Protein AF-A0A1S1SZE1-F1 (afdb_monomer_lite)

Sequence (151 aa):
MIDKSQVLEELLEAMIAEDEDVTVRAVCRRSDGIFKHATDITRNEARRRTVEGAIKKQETIRTAVNRSTKKSRAELEKLAAAKYAEIEQLQADKELLIASHRAMILSIAEMGGFATWKRFFERYQPAIDRLEQMGSLPAASVISLSSRRDP

Secondary structure (DSSP, 8-state):
---HHHHHHHHHHHHHHTT----HHHHHHHTTTSS-STHHHHTSHHHHHHHHHHHHHHHHHHHHHHHHHHS-HHHHHHHHHHHHHHHHHHHHHHHHHHHHHHHHHHHHHHHHHHHHHHHHHGGGHHHHHHHHHTT-S--------------

pLDDT: mean 84.43, std 11.76, range [46.25, 96.62]

Structure (mmCIF, N/CA/C/O backbone):
data_AF-A0A1S1SZE1-F1
#
_entry.id   AF-A0A1S1SZE1-F1
#
loop_
_atom_site.group_PDB
_atom_site.id
_atom_site.type_symbol
_atom_site.label_atom_id
_atom_site.label_alt_id
_atom_site.label_comp_id
_atom_site.label_asym_id
_atom_site.label_entity_id
_atom_site.label_seq_id
_atom_site.pdbx_PDB_ins_code
_atom_site.Cartn_x
_atom_site.Cartn_y
_atom_site.Cartn_z
_atom_site.occupancy
_atom_site.B_iso_or_equiv
_atom_site.auth_seq_id
_atom_site.auth_comp_id
_atom_site.auth_asym_id
_atom_site.auth_atom_id
_atom_site.pdbx_PDB_model_num
ATOM 1 N N . MET A 1 1 ? 4.474 -19.822 36.916 1.00 57.88 1 MET A N 1
ATOM 2 C CA . MET A 1 1 ? 3.756 -18.601 37.339 1.00 57.88 1 MET A CA 1
ATOM 3 C C . MET A 1 1 ? 3.242 -17.955 36.065 1.00 57.88 1 MET A C 1
ATOM 5 O O . MET A 1 1 ? 4.064 -17.706 35.200 1.00 57.88 1 MET A O 1
ATOM 9 N N . ILE A 1 2 ? 1.927 -17.818 35.877 1.00 74.75 2 ILE A N 1
ATOM 10 C CA . ILE A 1 2 ? 1.383 -17.221 34.644 1.00 74.75 2 ILE A CA 1
ATOM 11 C C . ILE A 1 2 ? 1.740 -15.734 34.649 1.00 74.75 2 ILE A C 1
ATOM 13 O O . ILE A 1 2 ? 1.362 -15.028 35.590 1.00 74.75 2 ILE A O 1
ATOM 17 N N . ASP A 1 3 ? 2.460 -15.270 33.628 1.00 86.94 3 ASP A N 1
ATOM 18 C CA . ASP A 1 3 ? 2.698 -13.842 33.452 1.00 86.94 3 ASP A CA 1
ATOM 19 C C . ASP A 1 3 ? 1.413 -13.177 32.955 1.00 86.94 3 ASP A C 1
ATOM 21 O O . ASP A 1 3 ? 1.061 -13.199 31.777 1.00 86.94 3 ASP A O 1
ATOM 25 N N . LYS A 1 4 ? 0.676 -12.590 33.899 1.00 86.25 4 LYS A N 1
ATOM 26 C CA . LYS A 1 4 ? -0.582 -11.903 33.608 1.00 86.25 4 LYS A CA 1
ATOM 27 C C . LYS A 1 4 ? -0.399 -10.709 32.668 1.00 86.25 4 LYS A C 1
ATOM 29 O O . LYS A 1 4 ? -1.383 -10.299 32.067 1.00 86.25 4 LYS A O 1
ATOM 34 N N . SER A 1 5 ? 0.789 -10.115 32.580 1.00 88.81 5 SER A N 1
ATOM 35 C CA . SER A 1 5 ? 1.026 -8.981 31.682 1.00 88.81 5 SER A CA 1
ATOM 36 C C . SER A 1 5 ? 1.090 -9.453 30.234 1.00 88.81 5 SER A C 1
ATOM 38 O O . SER A 1 5 ? 0.350 -8.932 29.407 1.00 88.81 5 SER A O 1
ATOM 40 N N . GLN A 1 6 ? 1.865 -10.507 29.966 1.00 91.25 6 GLN A N 1
ATOM 41 C CA . GLN A 1 6 ? 1.941 -11.123 28.641 1.00 91.25 6 GLN A CA 1
ATOM 42 C C . GLN A 1 6 ? 0.572 -11.646 28.181 1.00 91.25 6 GLN A C 1
ATOM 44 O O . GLN A 1 6 ? 0.123 -11.336 27.083 1.00 91.25 6 GLN A O 1
ATOM 49 N N . VAL A 1 7 ? -0.147 -12.357 29.057 1.00 92.56 7 VAL A N 1
ATOM 50 C CA . VAL A 1 7 ? -1.496 -12.859 28.740 1.00 92.56 7 VAL A CA 1
ATOM 51 C C . VAL A 1 7 ? -2.463 -11.721 28.406 1.00 92.56 7 VAL A C 1
ATOM 53 O O . VAL A 1 7 ? -3.321 -11.872 27.541 1.00 92.56 7 VAL A O 1
ATOM 56 N N . LEU A 1 8 ? -2.358 -10.580 29.094 1.00 94.38 8 LEU A N 1
ATOM 57 C CA . LEU A 1 8 ? -3.203 -9.424 28.805 1.00 94.38 8 LEU A CA 1
ATOM 58 C C . LEU A 1 8 ? -2.903 -8.846 27.419 1.00 94.38 8 LEU A C 1
ATOM 60 O O . LEU A 1 8 ? -3.839 -8.481 26.716 1.00 94.38 8 LEU A O 1
ATOM 64 N N . GLU A 1 9 ? -1.633 -8.761 27.029 1.00 94.50 9 GLU A N 1
ATOM 65 C CA . GLU A 1 9 ? -1.234 -8.278 25.704 1.00 94.50 9 GLU A CA 1
ATOM 66 C C . GLU A 1 9 ? -1.751 -9.197 24.596 1.00 94.50 9 GLU A C 1
ATOM 68 O O . GLU A 1 9 ? -2.470 -8.726 23.715 1.00 94.50 9 GLU A O 1
ATOM 73 N N . GLU A 1 10 ? -1.499 -10.504 24.696 1.00 94.44 10 GLU A N 1
ATOM 74 C CA . GLU A 1 10 ? -1.972 -11.503 23.726 1.00 94.44 10 GLU A CA 1
ATOM 75 C C . GLU A 1 10 ? -3.505 -11.483 23.591 1.00 94.44 10 GLU A C 1
ATOM 77 O O . GLU A 1 10 ? -4.052 -11.494 22.485 1.00 94.44 10 GLU A O 1
ATOM 82 N N . LEU A 1 11 ? -4.217 -11.379 24.718 1.00 95.50 11 LEU A N 1
ATOM 83 C CA . LEU A 1 11 ? -5.675 -11.303 24.739 1.00 95.50 11 LEU A CA 1
ATOM 84 C C . LEU A 1 11 ? -6.199 -10.040 24.043 1.00 95.50 11 LEU A C 1
ATOM 86 O O . LEU A 1 11 ? -7.173 -10.105 23.294 1.00 95.50 11 LEU A O 1
ATOM 90 N N . LEU A 1 12 ? -5.570 -8.888 24.288 1.00 96.38 12 LEU A N 1
ATOM 91 C CA . LEU A 1 12 ? -5.955 -7.620 23.666 1.00 96.38 12 LEU A CA 1
ATOM 92 C C . LEU A 1 12 ? -5.666 -7.616 22.165 1.00 96.38 12 LEU A C 1
ATOM 94 O O . LEU A 1 12 ? -6.466 -7.085 21.396 1.00 96.38 12 LEU A O 1
ATOM 98 N N . GLU A 1 13 ? -4.554 -8.211 21.735 1.00 95.06 13 GLU A N 1
ATOM 99 C CA . GLU A 1 13 ? -4.248 -8.361 20.314 1.00 95.06 13 GLU A CA 1
ATOM 100 C C . GLU A 1 13 ? -5.272 -9.242 19.602 1.00 95.06 13 GLU A C 1
ATOM 102 O O . GLU A 1 13 ? -5.758 -8.849 18.541 1.00 95.06 13 GLU A O 1
ATOM 107 N N . ALA A 1 14 ? -5.675 -10.361 20.213 1.00 95.19 14 ALA A N 1
ATOM 108 C CA . ALA A 1 14 ? -6.732 -11.216 19.680 1.00 95.19 14 ALA A CA 1
ATOM 109 C C . ALA A 1 14 ? -8.073 -10.469 19.561 1.00 95.19 14 ALA A C 1
ATOM 111 O O . ALA A 1 14 ? -8.711 -10.515 18.512 1.00 95.19 14 ALA A O 1
ATOM 112 N N . MET A 1 15 ? -8.470 -9.710 20.591 1.00 96.31 15 MET A N 1
ATOM 113 C CA . MET A 1 15 ? -9.698 -8.902 20.548 1.00 96.31 15 MET A CA 1
ATOM 114 C C . MET A 1 15 ? -9.673 -7.855 19.428 1.00 96.31 15 MET A C 1
ATOM 116 O O . MET A 1 15 ? -10.674 -7.663 18.744 1.00 96.31 15 MET A O 1
ATOM 120 N N . ILE A 1 16 ? -8.535 -7.185 19.216 1.00 95.12 16 ILE A N 1
ATOM 121 C CA . ILE A 1 16 ? -8.386 -6.217 18.119 1.00 95.12 16 ILE A CA 1
ATOM 122 C C . ILE A 1 16 ? -8.455 -6.920 16.759 1.00 95.12 16 ILE A C 1
ATOM 124 O O . ILE A 1 16 ? -9.074 -6.387 15.841 1.00 95.12 16 ILE A O 1
ATOM 128 N N . ALA A 1 17 ? -7.823 -8.087 16.620 1.00 91.88 17 ALA A N 1
ATOM 129 C CA . ALA A 1 17 ? -7.810 -8.850 15.374 1.00 91.88 17 ALA A CA 1
ATOM 130 C C . ALA A 1 17 ? -9.207 -9.358 14.979 1.00 91.88 17 ALA A C 1
ATOM 132 O O . ALA A 1 17 ? -9.540 -9.369 13.796 1.00 91.88 17 ALA A O 1
ATOM 133 N N . GLU A 1 18 ? -10.027 -9.730 15.961 1.00 93.94 18 GLU A N 1
ATOM 134 C CA . GLU A 1 18 ? -11.405 -10.203 15.772 1.00 93.94 18 GLU A CA 1
ATOM 135 C C . GLU A 1 18 ? -12.449 -9.066 15.743 1.00 93.94 18 GLU A C 1
ATOM 137 O O . GLU A 1 18 ? -13.644 -9.328 15.643 1.00 93.94 18 GLU A O 1
ATOM 142 N N . ASP A 1 19 ? -12.006 -7.804 15.813 1.00 91.25 19 ASP A N 1
ATOM 143 C CA . ASP A 1 19 ? -12.849 -6.600 15.915 1.00 91.25 19 ASP A CA 1
ATOM 144 C C . ASP A 1 19 ? -13.856 -6.624 17.087 1.00 91.25 19 ASP A C 1
ATOM 146 O O . ASP A 1 19 ? -14.924 -6.011 17.044 1.00 91.25 19 ASP A O 1
ATOM 150 N N . GLU A 1 20 ? -13.501 -7.284 18.188 1.00 93.50 20 GLU A N 1
ATOM 151 C CA . GLU A 1 20 ? -14.298 -7.275 19.413 1.00 93.50 20 GLU A CA 1
ATOM 152 C C . GLU A 1 20 ? -14.047 -6.020 20.245 1.00 93.50 20 GLU A C 1
ATOM 154 O O . GLU A 1 20 ? -12.905 -5.606 20.441 1.00 93.50 20 GLU A O 1
ATOM 159 N N . ASP A 1 21 ? -15.102 -5.428 20.811 1.00 93.56 21 ASP A N 1
ATOM 160 C CA . ASP A 1 21 ? -14.988 -4.215 21.626 1.00 93.56 21 ASP A CA 1
ATOM 161 C C . ASP A 1 21 ? -14.045 -4.396 22.823 1.00 93.56 21 ASP A C 1
ATOM 163 O O . ASP A 1 21 ? -14.353 -5.076 23.814 1.00 93.56 21 ASP A O 1
ATOM 167 N N . VAL A 1 22 ? -12.909 -3.700 22.770 1.00 94.81 22 VAL A N 1
ATOM 168 C CA . VAL A 1 22 ? -11.932 -3.704 23.850 1.00 94.81 22 VAL A CA 1
ATOM 169 C C . VAL A 1 22 ? -12.469 -2.848 24.992 1.00 94.81 22 VAL A C 1
ATOM 171 O O . VAL A 1 22 ? -12.453 -1.622 24.969 1.00 94.81 22 VAL A O 1
ATOM 174 N N . THR A 1 23 ? -12.950 -3.504 26.044 1.00 94.69 23 THR A N 1
ATOM 175 C CA . THR A 1 23 ? -13.318 -2.862 27.312 1.00 94.69 23 THR A CA 1
ATOM 176 C C . THR A 1 23 ? -12.808 -3.707 28.467 1.00 94.69 23 THR A C 1
ATOM 178 O O . THR A 1 23 ? -12.727 -4.926 28.352 1.00 94.69 23 THR A O 1
ATOM 181 N N . VAL A 1 24 ? -12.538 -3.101 29.628 1.00 93.75 24 VAL A N 1
ATOM 182 C CA . VAL A 1 24 ? -12.071 -3.846 30.817 1.00 93.75 24 VAL A CA 1
ATOM 183 C C . VAL A 1 24 ? -12.995 -5.026 31.152 1.00 93.75 24 VAL A C 1
ATOM 185 O O . VAL A 1 24 ? -12.533 -6.107 31.502 1.00 93.75 24 VAL A O 1
ATOM 188 N N . ARG A 1 25 ? -14.314 -4.845 31.013 1.00 92.81 25 ARG A N 1
ATOM 189 C CA . ARG A 1 25 ? -15.291 -5.913 31.265 1.00 92.81 25 ARG A CA 1
ATOM 190 C C . ARG A 1 25 ? -15.239 -7.013 30.204 1.00 92.81 25 ARG A C 1
ATOM 192 O O . ARG A 1 25 ? -15.397 -8.176 30.560 1.00 92.81 25 ARG A O 1
ATOM 199 N N . ALA A 1 26 ? -15.041 -6.660 28.934 1.00 93.38 26 ALA A N 1
ATOM 200 C CA . ALA A 1 26 ? -14.888 -7.635 27.857 1.00 93.38 26 ALA A CA 1
ATOM 201 C C . ALA A 1 26 ? -13.605 -8.458 28.031 1.00 93.38 26 ALA A C 1
ATOM 203 O O . ALA A 1 26 ? -13.669 -9.681 27.972 1.00 93.38 26 ALA A O 1
ATOM 204 N N . VAL A 1 27 ? -12.496 -7.808 28.397 1.00 93.94 27 VAL A N 1
ATOM 205 C CA . VAL A 1 27 ? -11.235 -8.476 28.752 1.00 93.94 27 VAL A CA 1
ATOM 206 C C . VAL A 1 27 ? -11.451 -9.475 29.893 1.00 93.94 27 VAL A C 1
ATOM 208 O O . VAL A 1 27 ? -11.060 -10.629 29.769 1.00 93.94 27 VAL A O 1
ATOM 211 N N . CYS A 1 28 ? -12.137 -9.090 30.978 1.00 93.81 28 CYS A N 1
ATOM 212 C CA . CYS A 1 28 ? -12.449 -10.022 32.069 1.00 93.81 28 CYS A CA 1
ATOM 213 C C . CYS A 1 28 ? -13.243 -11.246 31.591 1.00 93.81 28 CYS A C 1
ATOM 215 O O . CYS A 1 28 ? -12.890 -12.369 31.946 1.00 93.81 28 CYS A O 1
ATOM 217 N N . ARG A 1 29 ? -14.278 -11.040 30.763 1.00 91.75 29 ARG A N 1
ATOM 218 C CA . ARG A 1 29 ? -15.091 -12.138 30.214 1.00 91.75 29 ARG A CA 1
ATOM 219 C C . ARG A 1 29 ? -14.284 -13.078 29.321 1.00 91.75 29 ARG A C 1
ATOM 221 O O . ARG A 1 29 ? -14.486 -14.278 29.410 1.00 91.75 29 ARG A O 1
ATOM 228 N N . ARG A 1 30 ? -13.390 -12.533 28.493 1.00 91.88 30 ARG A N 1
ATOM 229 C CA . ARG A 1 30 ? -12.588 -13.298 27.527 1.00 91.88 30 ARG A CA 1
ATOM 230 C C . ARG A 1 30 ? -11.351 -13.956 28.149 1.00 91.88 30 ARG A C 1
ATOM 232 O O . ARG A 1 30 ? -10.765 -14.849 27.562 1.00 91.88 30 ARG A O 1
ATOM 239 N N . SER A 1 31 ? -10.945 -13.527 29.343 1.00 89.62 31 SER A N 1
ATOM 240 C CA . SER A 1 31 ? -9.734 -14.020 30.015 1.00 89.62 31 SER A CA 1
ATOM 241 C C . SER A 1 31 ? -9.867 -15.381 30.713 1.00 89.62 31 SER A C 1
ATOM 243 O O . SER A 1 31 ? -8.987 -15.723 31.503 1.00 89.62 31 SER A O 1
ATOM 245 N N . ASP A 1 32 ? -10.975 -16.108 30.522 1.00 86.56 32 ASP A N 1
ATOM 246 C CA . ASP A 1 32 ? -11.252 -17.425 31.124 1.00 86.56 32 ASP A CA 1
ATOM 247 C C . ASP A 1 32 ? -10.924 -17.521 32.629 1.00 86.56 32 ASP A C 1
ATOM 249 O O . ASP A 1 32 ? -10.396 -18.506 33.145 1.00 86.56 32 ASP A O 1
ATOM 253 N N . GLY A 1 33 ? -11.236 -16.454 33.373 1.00 85.56 33 GLY A N 1
ATOM 254 C CA . GLY A 1 33 ? -11.057 -16.393 34.826 1.00 85.56 33 GLY A CA 1
ATOM 255 C C . GLY A 1 33 ? -9.663 -15.972 35.311 1.00 85.56 33 GLY A C 1
ATOM 256 O O . GLY A 1 33 ? -9.441 -15.940 36.527 1.00 85.56 33 GLY A O 1
ATOM 257 N N . ILE A 1 34 ? -8.741 -15.592 34.417 1.00 89.12 34 ILE A N 1
ATOM 258 C CA . ILE A 1 34 ? -7.425 -15.024 34.774 1.00 89.12 34 ILE A CA 1
ATOM 259 C C . ILE A 1 34 ? -7.575 -13.621 35.392 1.00 89.12 34 ILE A C 1
ATOM 261 O O . ILE A 1 34 ? -6.887 -13.295 36.378 1.00 89.12 34 ILE A O 1
ATOM 265 N N . PHE A 1 35 ? -8.502 -12.820 34.851 1.00 92.06 35 PHE A N 1
ATOM 266 C CA . PHE A 1 35 ? -8.959 -11.537 35.393 1.00 92.06 35 PHE A CA 1
ATOM 267 C C . PHE A 1 35 ? -10.437 -11.647 35.782 1.00 92.06 35 PHE A C 1
ATOM 269 O O . PHE A 1 35 ? -11.331 -11.391 34.977 1.00 92.06 35 PHE A O 1
ATOM 276 N N . LYS A 1 36 ? -10.706 -12.037 37.031 1.00 89.56 36 LYS A N 1
ATOM 277 C CA . LYS A 1 36 ? -12.069 -12.316 37.515 1.00 89.56 36 LYS A CA 1
ATOM 278 C C . LYS A 1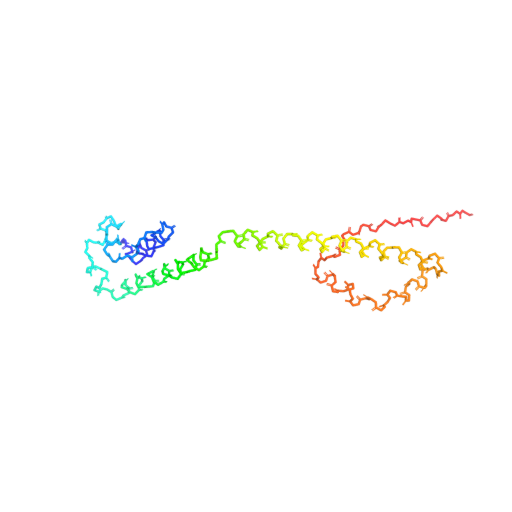 36 ? -12.900 -11.049 37.659 1.00 89.56 36 LYS A C 1
ATOM 280 O O . LYS A 1 36 ? -14.113 -11.069 37.456 1.00 89.56 36 LYS A O 1
ATOM 285 N N . HIS A 1 37 ? -12.253 -9.945 38.022 1.00 92.62 37 HIS A N 1
ATOM 286 C CA . HIS A 1 37 ? -12.926 -8.679 38.271 1.00 92.62 37 HIS A CA 1
ATOM 287 C C . HIS A 1 37 ? -12.230 -7.538 37.539 1.00 92.62 37 HIS A C 1
ATOM 289 O O . HIS A 1 37 ? -11.009 -7.514 37.414 1.00 92.62 37 HIS A O 1
ATOM 295 N N . ALA A 1 38 ? -13.001 -6.526 37.132 1.00 90.25 38 ALA A N 1
ATOM 296 C CA . ALA A 1 38 ? -12.459 -5.327 36.489 1.00 90.25 38 ALA A CA 1
ATOM 297 C C . ALA A 1 38 ? -11.365 -4.649 37.336 1.00 90.25 38 ALA A C 1
ATOM 299 O O . ALA A 1 38 ? -10.422 -4.072 36.800 1.00 90.25 38 ALA A O 1
ATOM 300 N N . THR A 1 39 ? -11.456 -4.770 38.662 1.00 91.94 39 THR A N 1
ATOM 301 C CA . THR A 1 39 ? -10.450 -4.293 39.617 1.00 91.94 39 THR A CA 1
ATOM 302 C C . THR A 1 39 ? -9.076 -4.939 39.458 1.00 91.94 39 THR A C 1
ATOM 304 O O . THR A 1 39 ? -8.090 -4.287 39.789 1.00 91.94 39 THR A O 1
ATOM 307 N N . ASP A 1 40 ? -8.980 -6.157 38.913 1.00 89.44 40 ASP A N 1
ATOM 308 C CA . ASP A 1 40 ? -7.701 -6.844 38.658 1.00 89.44 40 ASP A CA 1
ATOM 309 C C . ASP A 1 40 ? -6.863 -6.131 37.585 1.00 89.44 40 ASP A C 1
ATOM 311 O O . ASP A 1 40 ? -5.637 -6.291 37.523 1.00 89.44 40 ASP A O 1
ATOM 315 N N . ILE A 1 41 ? -7.542 -5.342 36.750 1.00 90.94 41 ILE A N 1
ATOM 316 C CA . ILE A 1 41 ? -6.979 -4.528 35.677 1.00 90.94 41 ILE A CA 1
ATOM 317 C C . ILE A 1 41 ? -6.909 -3.065 36.127 1.00 90.94 41 ILE A C 1
ATOM 319 O O . ILE A 1 41 ? -5.852 -2.456 36.032 1.00 90.94 41 ILE A O 1
ATOM 323 N N . THR A 1 42 ? -7.992 -2.493 36.668 1.00 92.06 42 THR A N 1
ATOM 324 C CA . THR A 1 42 ? -8.061 -1.045 36.948 1.00 92.06 42 THR A CA 1
ATOM 325 C C . THR A 1 42 ? -7.233 -0.591 38.147 1.00 92.06 42 THR A C 1
ATOM 327 O O . THR A 1 42 ? -6.814 0.567 38.170 1.00 92.06 42 THR A O 1
ATOM 330 N N . ARG A 1 43 ? -6.977 -1.465 39.134 1.00 90.56 43 ARG A N 1
ATOM 331 C CA . ARG A 1 43 ? -6.117 -1.137 40.289 1.00 90.56 43 ARG A CA 1
ATOM 332 C C . ARG A 1 43 ? -4.626 -1.236 39.975 1.00 90.56 43 ARG A C 1
ATOM 334 O O . ARG A 1 43 ? -3.826 -0.637 40.684 1.00 90.56 43 ARG A O 1
ATOM 341 N N . ASN A 1 44 ? -4.248 -1.996 38.948 1.00 93.06 44 ASN A N 1
ATOM 342 C CA . ASN A 1 44 ? -2.861 -2.112 38.516 1.00 93.06 44 ASN A CA 1
ATOM 343 C C . ASN A 1 44 ? -2.600 -1.112 37.386 1.00 93.06 44 ASN A C 1
ATOM 345 O O . ASN A 1 44 ? -3.157 -1.229 36.297 1.00 93.06 44 ASN A O 1
ATOM 349 N N . GLU A 1 45 ? -1.737 -0.133 37.642 1.00 92.38 45 GLU A N 1
ATOM 350 C CA . GLU A 1 45 ? -1.505 0.955 36.695 1.00 92.38 45 GLU A CA 1
ATOM 351 C C . GLU A 1 45 ? -0.945 0.478 35.348 1.00 92.38 45 GLU A C 1
ATOM 353 O O . GLU A 1 45 ? -1.384 0.969 34.308 1.00 92.38 45 GLU A O 1
ATOM 358 N N . ALA A 1 46 ? -0.036 -0.502 35.350 1.00 92.00 46 ALA A N 1
ATOM 359 C CA . ALA A 1 46 ? 0.535 -1.045 34.122 1.00 92.00 46 ALA A CA 1
ATOM 360 C C . ALA A 1 46 ? -0.551 -1.693 33.251 1.00 92.00 46 ALA A C 1
ATOM 362 O O . ALA A 1 46 ? -0.717 -1.315 32.096 1.00 92.00 46 ALA A O 1
ATOM 363 N N . ARG A 1 47 ? -1.374 -2.577 33.831 1.00 93.19 47 ARG A N 1
ATOM 364 C CA . ARG A 1 47 ? -2.471 -3.248 33.107 1.00 93.19 47 ARG A CA 1
ATOM 365 C C . ARG A 1 47 ? -3.518 -2.270 32.595 1.00 93.19 47 ARG A C 1
ATOM 367 O O . ARG A 1 47 ? -3.995 -2.416 31.472 1.00 93.19 47 ARG A O 1
ATOM 374 N N . ARG A 1 48 ? -3.869 -1.263 33.402 1.00 94.56 48 ARG A N 1
ATOM 375 C CA . ARG A 1 48 ? -4.791 -0.203 32.985 1.00 94.56 48 ARG A CA 1
ATOM 376 C C . ARG A 1 48 ? -4.262 0.523 31.746 1.00 94.56 48 ARG A C 1
ATOM 378 O O . ARG A 1 48 ? -5.005 0.661 30.779 1.00 94.56 48 ARG A O 1
ATOM 385 N N . ARG A 1 49 ? -2.983 0.920 31.746 1.00 95.06 49 ARG A N 1
ATOM 386 C CA . ARG A 1 49 ? -2.346 1.581 30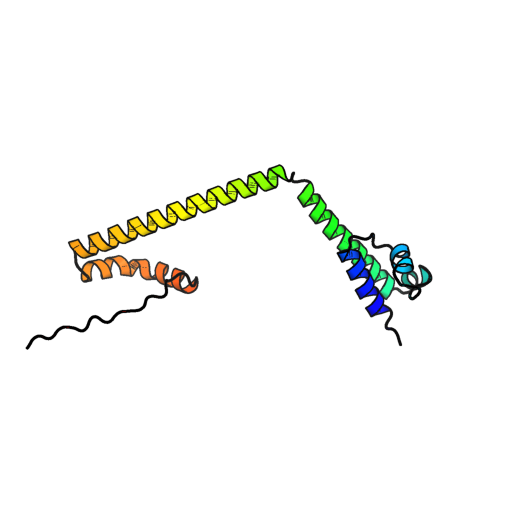.594 1.00 95.06 49 ARG A CA 1
ATOM 387 C C . ARG A 1 49 ? -2.323 0.687 29.353 1.00 95.06 49 ARG A C 1
ATOM 389 O O . ARG A 1 49 ? -2.586 1.188 28.264 1.00 95.06 49 ARG A O 1
ATOM 396 N N . THR A 1 50 ? -2.067 -0.614 29.502 1.00 95.25 50 THR A N 1
ATOM 397 C CA . THR A 1 50 ? -2.098 -1.564 28.376 1.00 95.25 50 THR A CA 1
ATOM 398 C C . THR A 1 50 ? -3.483 -1.614 27.725 1.00 95.25 50 THR A C 1
ATOM 400 O O . THR A 1 50 ? -3.598 -1.479 26.508 1.00 95.25 50 THR A O 1
ATOM 403 N N . VAL A 1 51 ? -4.551 -1.718 28.526 1.00 95.50 51 VAL A N 1
ATOM 404 C CA . VAL A 1 51 ? -5.931 -1.722 28.007 1.00 95.50 51 VAL A CA 1
ATOM 405 C C . VAL A 1 51 ? -6.289 -0.384 27.357 1.00 95.50 51 VAL A C 1
ATOM 407 O O . VAL A 1 51 ? -6.859 -0.370 26.271 1.00 95.50 51 VAL A O 1
ATOM 410 N N . GLU A 1 52 ? -5.926 0.748 27.964 1.00 95.81 52 GLU A N 1
ATOM 411 C CA . GLU A 1 52 ? -6.143 2.076 27.368 1.00 95.81 52 GLU A CA 1
ATOM 412 C C . GLU A 1 52 ? -5.415 2.240 26.023 1.00 95.81 52 GLU A C 1
ATOM 414 O O . GLU A 1 52 ? -5.964 2.822 25.084 1.00 95.81 52 GLU A O 1
ATOM 419 N N . GLY A 1 53 ? -4.196 1.706 25.905 1.00 95.81 53 GLY A N 1
ATOM 420 C CA . GLY A 1 53 ? -3.446 1.668 24.649 1.00 95.81 53 GLY A CA 1
ATOM 421 C C . GLY A 1 53 ? -4.152 0.839 23.575 1.00 95.81 53 GLY A C 1
ATOM 422 O O . GLY A 1 53 ? -4.284 1.289 22.435 1.00 95.81 53 GLY A O 1
ATOM 423 N N . ALA A 1 54 ? -4.673 -0.331 23.946 1.00 95.12 54 ALA A N 1
ATOM 424 C CA . ALA A 1 54 ? -5.434 -1.194 23.047 1.00 95.12 54 ALA A CA 1
ATOM 425 C C . ALA A 1 54 ? -6.748 -0.545 22.572 1.00 95.12 54 ALA A C 1
ATOM 427 O O . ALA A 1 54 ? -7.049 -0.595 21.380 1.00 95.12 54 ALA A O 1
ATOM 428 N N . ILE A 1 55 ? -7.476 0.147 23.458 1.00 95.81 55 ILE A N 1
ATOM 429 C CA . ILE A 1 55 ? -8.685 0.914 23.101 1.00 95.81 55 ILE A CA 1
ATOM 430 C C . ILE A 1 55 ? -8.360 1.966 22.034 1.00 95.81 55 ILE A C 1
ATOM 432 O O . ILE A 1 55 ? -9.017 2.026 20.995 1.00 95.81 55 ILE A O 1
ATOM 436 N N . LYS A 1 56 ? -7.301 2.759 22.242 1.00 96.00 56 LYS A N 1
ATOM 437 C CA . LYS A 1 56 ? -6.863 3.779 21.272 1.00 96.00 56 LYS A CA 1
ATOM 438 C C . LYS A 1 56 ? -6.444 3.166 19.934 1.00 96.00 56 LYS A C 1
ATOM 440 O O . LYS A 1 56 ? -6.743 3.727 18.877 1.00 96.00 56 LYS A O 1
ATOM 445 N N . LYS A 1 57 ? -5.759 2.017 19.963 1.00 95.00 57 LYS A N 1
ATOM 446 C CA . LYS A 1 57 ? -5.371 1.270 18.757 1.00 95.00 57 LYS A CA 1
ATOM 447 C C . LYS A 1 57 ? -6.613 0.832 17.974 1.00 95.00 57 LYS A C 1
ATOM 449 O O . LYS A 1 57 ? -6.687 1.099 16.776 1.00 95.00 57 LYS A O 1
ATOM 454 N N . GLN A 1 58 ? -7.609 0.255 18.647 1.00 95.25 58 GLN A N 1
ATOM 455 C CA . GLN A 1 58 ? -8.873 -0.144 18.023 1.00 95.25 58 GLN A CA 1
ATOM 456 C C . GLN A 1 58 ? -9.630 1.051 17.428 1.00 95.25 58 GLN A C 1
ATOM 458 O O . GLN A 1 58 ? -10.065 0.993 16.279 1.00 95.25 58 GLN A O 1
ATOM 463 N N . GLU A 1 59 ? -9.744 2.158 18.161 1.00 93.81 59 GLU A N 1
ATOM 464 C CA . GLU A 1 59 ? -10.412 3.372 17.678 1.00 93.81 59 GLU A CA 1
ATOM 465 C C . GLU A 1 59 ? -9.720 3.955 16.436 1.00 93.81 59 GLU A C 1
ATOM 467 O O . GLU A 1 59 ? -10.381 4.367 15.480 1.00 93.81 59 GLU A O 1
ATOM 472 N N . THR A 1 60 ? -8.385 3.930 16.410 1.00 92.81 60 THR A N 1
ATOM 473 C CA . THR A 1 60 ? -7.591 4.374 15.256 1.00 92.81 60 THR A CA 1
ATOM 474 C C . THR A 1 60 ? -7.869 3.509 14.028 1.00 92.81 60 THR A C 1
ATOM 476 O O . THR A 1 60 ? -8.133 4.044 12.948 1.00 92.81 60 THR A O 1
ATOM 479 N N . ILE A 1 61 ? -7.867 2.181 14.193 1.00 90.56 61 ILE A N 1
ATOM 480 C CA . ILE A 1 61 ? -8.172 1.224 13.121 1.00 90.56 61 ILE A CA 1
ATOM 481 C C . ILE A 1 61 ? -9.594 1.455 12.604 1.00 90.56 61 ILE A C 1
ATOM 483 O O . ILE A 1 61 ? -9.785 1.689 11.410 1.00 90.56 61 ILE A O 1
ATOM 487 N N . ARG A 1 62 ? -10.588 1.488 13.496 1.00 91.19 62 ARG A N 1
ATOM 488 C CA . ARG A 1 62 ? -11.993 1.708 13.127 1.00 91.19 62 ARG A CA 1
ATOM 489 C C . ARG A 1 62 ? -12.205 3.058 12.454 1.00 91.19 62 ARG A C 1
ATOM 491 O O . ARG A 1 62 ? -12.957 3.150 11.491 1.00 91.19 62 ARG A O 1
ATOM 498 N N . THR A 1 63 ? -11.512 4.107 12.891 1.00 87.88 63 THR A N 1
ATOM 499 C CA . THR A 1 63 ? -11.566 5.423 12.238 1.00 87.88 63 THR A CA 1
ATOM 500 C C . THR A 1 63 ? -10.981 5.379 10.829 1.00 87.88 63 THR A C 1
ATOM 502 O O . THR A 1 63 ? -11.562 5.965 9.916 1.00 87.88 63 THR A O 1
ATOM 505 N N . ALA A 1 64 ? -9.859 4.686 10.621 1.00 83.25 64 ALA A N 1
ATOM 506 C CA . ALA A 1 64 ? -9.262 4.518 9.298 1.00 83.25 64 ALA A CA 1
ATOM 507 C C . ALA A 1 64 ? -10.184 3.722 8.359 1.00 83.25 64 ALA A C 1
ATOM 509 O O . ALA A 1 64 ? -10.431 4.158 7.232 1.00 83.25 64 ALA A O 1
ATOM 510 N N . VAL A 1 65 ? -10.768 2.625 8.849 1.00 82.62 65 VAL A N 1
ATOM 511 C CA . VAL A 1 65 ? -11.770 1.835 8.118 1.00 82.62 65 VAL A CA 1
ATOM 512 C C . VAL A 1 65 ? -12.991 2.693 7.789 1.00 82.62 65 VAL A C 1
ATOM 514 O O . VAL A 1 65 ? -13.388 2.764 6.632 1.00 82.62 65 VAL A O 1
ATOM 517 N N . ASN A 1 66 ? -13.527 3.438 8.756 1.00 79.44 66 ASN A N 1
ATOM 518 C CA . ASN A 1 66 ? -14.683 4.313 8.551 1.00 79.44 66 ASN A CA 1
ATOM 519 C C . ASN A 1 66 ? -14.401 5.480 7.592 1.00 79.44 66 ASN A C 1
ATOM 521 O O . ASN A 1 66 ? -15.283 5.923 6.860 1.00 79.44 66 ASN A O 1
ATOM 525 N N . ARG A 1 67 ? -13.172 6.009 7.566 1.00 71.56 67 ARG A N 1
ATOM 526 C CA . ARG A 1 67 ? -12.752 6.990 6.552 1.00 71.56 67 ARG A CA 1
ATOM 527 C C . ARG A 1 67 ? -12.668 6.360 5.163 1.00 71.56 67 ARG A C 1
ATOM 529 O O . ARG A 1 67 ? -13.020 7.025 4.193 1.00 71.56 67 ARG A O 1
ATOM 536 N N . SER A 1 68 ? -12.232 5.104 5.080 1.00 63.09 68 SER A N 1
ATOM 537 C CA . SER A 1 68 ? -12.212 4.331 3.837 1.00 63.09 68 SER A CA 1
ATOM 538 C C . SER A 1 68 ? -13.628 4.055 3.325 1.00 63.09 68 SER A C 1
ATOM 540 O O . SER A 1 68 ? -13.909 4.339 2.170 1.00 63.09 68 SER A O 1
ATOM 542 N N . THR A 1 69 ? -14.556 3.624 4.185 1.00 63.78 69 THR A N 1
ATOM 543 C CA . THR A 1 69 ? -15.957 3.352 3.808 1.00 63.78 69 THR A CA 1
ATOM 544 C C . THR A 1 69 ? -16.759 4.613 3.474 1.00 63.78 69 THR A C 1
ATOM 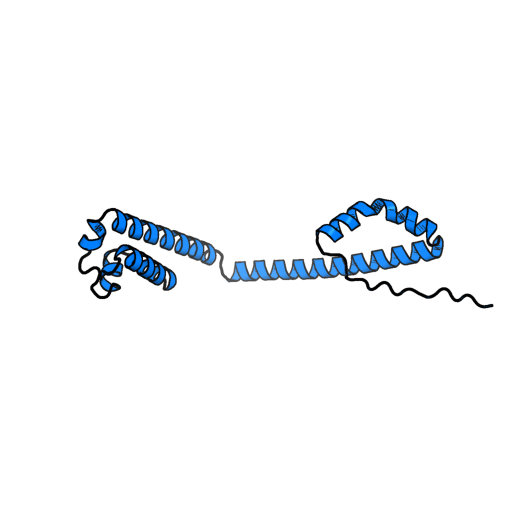546 O O . THR A 1 69 ? -17.691 4.547 2.674 1.00 63.78 69 THR A O 1
ATOM 549 N N . LYS A 1 70 ? -16.395 5.778 4.034 1.00 60.47 70 LYS A N 1
ATOM 550 C CA . LYS A 1 70 ? -16.977 7.080 3.653 1.00 60.47 70 LYS A CA 1
ATOM 551 C C . LYS A 1 70 ? -16.621 7.511 2.227 1.00 60.47 70 LYS A C 1
ATOM 553 O O . LYS A 1 70 ? -17.382 8.273 1.634 1.00 60.47 70 LYS A O 1
ATOM 558 N N . LYS A 1 71 ? -15.516 7.023 1.648 1.00 58.53 71 LYS A N 1
ATOM 559 C CA . LYS A 1 71 ? -15.371 7.008 0.187 1.00 58.53 71 LYS A CA 1
ATOM 560 C C . LYS A 1 71 ? -16.211 5.833 -0.299 1.00 58.53 71 LYS A C 1
ATOM 562 O O . LYS A 1 71 ? -15.881 4.690 -0.006 1.00 58.53 71 LYS A O 1
ATOM 567 N N . SER A 1 72 ? -17.332 6.109 -0.967 1.00 69.19 72 SER A N 1
ATOM 568 C CA . SER A 1 72 ? -18.219 5.035 -1.421 1.00 69.19 72 SER A CA 1
ATOM 569 C C . SER A 1 72 ? -17.400 4.015 -2.221 1.00 69.19 72 SER A C 1
ATOM 571 O O . SER A 1 72 ? -16.501 4.385 -2.979 1.00 69.19 72 SER A O 1
ATOM 573 N N . ARG A 1 73 ? -17.683 2.724 -2.042 1.00 68.75 73 ARG A N 1
ATOM 574 C CA . ARG A 1 73 ? -17.033 1.646 -2.799 1.00 68.75 73 ARG A CA 1
ATOM 575 C C . ARG A 1 73 ? -17.045 1.923 -4.311 1.00 68.75 73 ARG A C 1
ATOM 577 O O . ARG A 1 73 ? -16.051 1.653 -4.971 1.00 68.75 73 ARG A O 1
ATOM 584 N N . ALA A 1 74 ? -18.101 2.564 -4.816 1.00 72.88 74 ALA A N 1
ATOM 585 C CA . ALA A 1 74 ? -18.207 2.988 -6.209 1.00 72.88 74 ALA A CA 1
ATOM 586 C C . ALA A 1 74 ? -17.198 4.091 -6.592 1.00 72.88 74 ALA A C 1
ATOM 588 O O . ALA A 1 74 ? -16.664 4.073 -7.695 1.00 72.88 74 ALA A O 1
ATOM 589 N N . GLU A 1 75 ? -16.877 5.026 -5.692 1.00 75.81 75 GLU A N 1
ATOM 590 C CA . GLU A 1 75 ? -15.831 6.035 -5.929 1.00 75.81 75 GLU A CA 1
ATOM 591 C C . GLU A 1 75 ? -14.424 5.420 -5.908 1.00 75.81 75 GLU A C 1
ATOM 593 O O . GLU A 1 75 ? -13.561 5.823 -6.687 1.00 75.81 75 GLU A O 1
ATOM 598 N N . LEU A 1 76 ? -14.188 4.414 -5.057 1.00 78.06 76 LEU A N 1
ATOM 599 C CA . LEU A 1 76 ? -12.934 3.652 -5.072 1.00 78.06 76 LEU A CA 1
ATOM 600 C C . LEU A 1 76 ? -12.801 2.806 -6.342 1.00 78.06 76 LEU A C 1
ATOM 602 O O . LEU A 1 76 ? -11.739 2.815 -6.958 1.00 78.06 76 LEU A O 1
ATOM 606 N N . GLU A 1 77 ? -13.869 2.127 -6.761 1.00 82.75 77 GLU A N 1
ATOM 607 C CA . GLU A 1 77 ? -13.914 1.364 -8.015 1.00 82.75 77 GLU A CA 1
ATOM 608 C C . GLU A 1 77 ? -13.689 2.282 -9.227 1.00 82.75 77 GLU A C 1
ATOM 610 O O . GLU A 1 77 ? -12.896 1.956 -10.108 1.00 82.75 77 GLU A O 1
ATOM 615 N N . LYS A 1 78 ? -14.286 3.480 -9.234 1.00 85.56 78 LYS A N 1
ATOM 616 C CA . LYS A 1 78 ? -14.074 4.493 -10.277 1.00 85.56 78 LYS A CA 1
ATOM 617 C C . LYS A 1 78 ? -12.639 5.017 -10.306 1.00 85.56 78 LYS A C 1
ATOM 619 O O . LYS A 1 78 ? -12.058 5.141 -11.383 1.00 85.56 78 LYS A O 1
ATOM 624 N N . LEU A 1 79 ? -12.052 5.316 -9.145 1.00 87.19 79 LEU A N 1
ATOM 625 C CA . LEU A 1 79 ? -10.658 5.755 -9.061 1.00 87.19 79 LEU A CA 1
ATOM 626 C C . LEU A 1 79 ? -9.703 4.646 -9.515 1.00 87.19 79 LEU A C 1
ATOM 628 O O . LEU A 1 79 ? -8.761 4.922 -10.255 1.00 87.19 79 LEU A O 1
ATOM 632 N N . ALA A 1 80 ? -9.957 3.402 -9.107 1.00 89.81 80 ALA A N 1
ATOM 633 C CA . ALA A 1 80 ? -9.176 2.248 -9.530 1.00 89.81 80 ALA A CA 1
ATOM 634 C C . ALA A 1 80 ? -9.258 2.060 -11.049 1.00 89.81 80 ALA A C 1
ATOM 636 O O . ALA A 1 80 ? -8.221 1.972 -11.698 1.00 89.81 80 ALA A O 1
ATOM 637 N N . ALA A 1 81 ? -10.461 2.091 -11.630 1.00 92.31 81 ALA A N 1
ATOM 638 C CA . ALA A 1 81 ? -10.656 2.002 -13.075 1.00 92.31 81 ALA A CA 1
ATOM 639 C C . ALA A 1 81 ? -9.919 3.121 -13.831 1.00 92.31 81 ALA A C 1
ATOM 641 O O . ALA A 1 81 ? -9.233 2.848 -14.813 1.00 92.31 81 ALA A O 1
ATOM 642 N N . ALA A 1 82 ? -9.984 4.364 -13.340 1.00 92.81 82 ALA A N 1
ATOM 643 C CA . ALA A 1 82 ? -9.252 5.483 -13.931 1.00 92.81 82 ALA A CA 1
ATOM 644 C C . ALA A 1 82 ? -7.728 5.277 -13.873 1.00 92.81 82 ALA A C 1
ATOM 646 O O . ALA A 1 82 ? -7.033 5.562 -14.844 1.00 92.81 82 ALA A O 1
ATOM 647 N N . LYS A 1 83 ? -7.205 4.747 -12.759 1.00 94.62 83 LYS A N 1
ATOM 648 C CA . LYS A 1 83 ? -5.778 4.426 -12.631 1.00 94.62 83 LYS A CA 1
ATOM 649 C C . LYS A 1 83 ? -5.349 3.257 -13.510 1.00 94.62 83 LYS A C 1
ATOM 651 O O . LYS A 1 83 ? -4.263 3.319 -14.074 1.00 94.62 83 LYS A O 1
ATOM 656 N N . TYR A 1 84 ? -6.182 2.234 -13.679 1.00 94.88 84 TYR A N 1
ATOM 657 C CA . TYR A 1 84 ? -5.896 1.151 -14.620 1.00 94.88 84 TYR A CA 1
ATOM 658 C C . TYR A 1 84 ? -5.850 1.647 -16.068 1.00 94.88 84 TYR A C 1
ATOM 660 O O . TYR A 1 84 ? -4.911 1.306 -16.780 1.00 94.88 84 TYR A O 1
ATOM 668 N N . ALA A 1 85 ? -6.784 2.513 -16.470 1.00 94.56 85 ALA A N 1
ATOM 669 C CA . ALA A 1 85 ? -6.764 3.129 -17.797 1.00 94.56 85 ALA A CA 1
ATOM 670 C C . ALA A 1 85 ? -5.514 4.005 -18.014 1.00 94.56 85 ALA A C 1
ATOM 672 O O . ALA A 1 85 ? -4.894 3.960 -19.073 1.00 94.56 85 ALA A O 1
ATOM 673 N N . GLU A 1 86 ? -5.099 4.769 -16.998 1.00 95.38 86 GLU A N 1
ATOM 674 C CA . GLU A 1 86 ? -3.859 5.556 -17.046 1.00 95.38 86 GLU A CA 1
ATOM 675 C C . GLU A 1 86 ? -2.618 4.658 -17.192 1.00 95.38 86 GLU A C 1
ATOM 677 O O . GLU A 1 86 ? -1.723 4.964 -17.976 1.00 95.38 86 GLU A O 1
ATOM 682 N N . ILE A 1 87 ? -2.572 3.525 -16.482 1.00 95.88 87 ILE A N 1
ATOM 683 C CA . ILE A 1 87 ? -1.485 2.543 -16.603 1.00 95.88 87 ILE A CA 1
ATOM 684 C C . ILE A 1 87 ? -1.435 1.951 -18.013 1.00 95.88 87 ILE A C 1
ATOM 686 O O . ILE A 1 87 ? -0.351 1.858 -18.585 1.00 95.88 87 ILE A O 1
ATOM 690 N N . GLU A 1 88 ? -2.581 1.567 -18.572 1.00 95.38 88 GLU A N 1
ATOM 691 C CA . GLU A 1 88 ? -2.665 1.010 -19.925 1.00 95.38 88 GLU A CA 1
ATOM 692 C C . GLU A 1 88 ? -2.169 2.018 -20.971 1.00 95.38 88 GLU A C 1
ATOM 694 O O . GLU A 1 88 ? -1.338 1.677 -21.816 1.00 95.38 88 GLU A O 1
ATOM 699 N N . GLN A 1 89 ? -2.574 3.287 -20.850 1.00 94.56 89 GLN A N 1
ATOM 700 C CA . GLN A 1 89 ? -2.090 4.353 -21.726 1.00 94.56 89 GLN A CA 1
ATOM 701 C C . GLN A 1 89 ? -0.574 4.552 -21.602 1.00 94.56 89 GLN A C 1
ATOM 703 O O . GLN A 1 89 ? 0.126 4.601 -22.611 1.00 94.56 89 GLN A O 1
ATOM 708 N N . LEU A 1 90 ? -0.040 4.616 -20.379 1.00 96.62 90 LEU A N 1
ATOM 709 C CA . LEU A 1 90 ? 1.401 4.782 -20.158 1.00 96.62 90 LEU A CA 1
ATOM 710 C C . LEU A 1 90 ? 2.216 3.603 -20.705 1.00 96.62 90 LEU A C 1
ATOM 712 O O . LEU A 1 90 ? 3.341 3.790 -21.172 1.00 96.62 90 LEU A O 1
ATOM 716 N N . GLN A 1 91 ? 1.671 2.387 -20.658 1.00 94.38 91 GLN A N 1
ATOM 717 C CA . GLN A 1 91 ? 2.299 1.214 -21.266 1.00 94.38 91 GLN A CA 1
ATOM 718 C C . GLN A 1 91 ? 2.305 1.310 -22.795 1.00 94.38 91 GLN A C 1
ATOM 720 O O . GLN A 1 91 ? 3.348 1.069 -23.404 1.00 94.38 91 GLN A O 1
ATOM 725 N N . ALA A 1 92 ? 1.192 1.720 -23.409 1.00 92.31 92 ALA A N 1
ATOM 726 C CA . ALA A 1 92 ? 1.120 1.948 -24.851 1.00 92.31 92 ALA A CA 1
ATOM 727 C C . ALA A 1 92 ? 2.102 3.043 -25.309 1.00 92.31 92 ALA A C 1
ATOM 729 O O . ALA A 1 92 ? 2.851 2.846 -26.269 1.00 92.31 92 ALA A O 1
ATOM 730 N N . ASP A 1 93 ? 2.171 4.159 -24.579 1.00 91.44 93 ASP A N 1
ATOM 731 C CA . ASP A 1 93 ? 3.092 5.264 -24.863 1.00 91.44 93 ASP A CA 1
ATOM 732 C C . ASP A 1 93 ? 4.555 4.828 -24.730 1.00 91.44 93 ASP A C 1
ATOM 734 O O . ASP A 1 93 ? 5.398 5.186 -25.558 1.00 91.44 93 ASP A O 1
ATOM 738 N N . LYS A 1 94 ? 4.871 4.014 -23.713 1.00 92.69 94 LYS A N 1
ATOM 739 C CA . LYS A 1 94 ? 6.204 3.427 -23.535 1.00 92.69 94 LYS A CA 1
ATOM 740 C C . LYS A 1 94 ? 6.595 2.567 -24.737 1.00 92.69 94 LYS A C 1
ATOM 742 O O . LYS A 1 94 ? 7.704 2.728 -25.247 1.00 92.69 94 LYS A O 1
ATOM 747 N N . GLU A 1 95 ? 5.724 1.668 -25.190 1.00 88.62 95 GLU A N 1
ATOM 748 C CA . GLU A 1 95 ? 6.007 0.811 -26.349 1.00 88.62 95 GLU A CA 1
ATOM 749 C C . GLU A 1 95 ? 6.186 1.634 -27.632 1.00 88.62 95 GLU A C 1
ATOM 751 O O . GLU A 1 95 ? 7.137 1.412 -28.387 1.00 88.62 95 GLU A O 1
ATOM 756 N N . LEU A 1 96 ? 5.347 2.655 -27.840 1.00 88.88 96 LEU A N 1
ATOM 757 C CA . LEU A 1 96 ? 5.484 3.589 -28.958 1.00 88.88 96 LEU A CA 1
ATOM 758 C C . LEU A 1 96 ? 6.831 4.327 -28.923 1.00 88.88 96 LEU A C 1
ATOM 760 O O . LEU A 1 96 ? 7.525 4.419 -29.940 1.00 88.88 9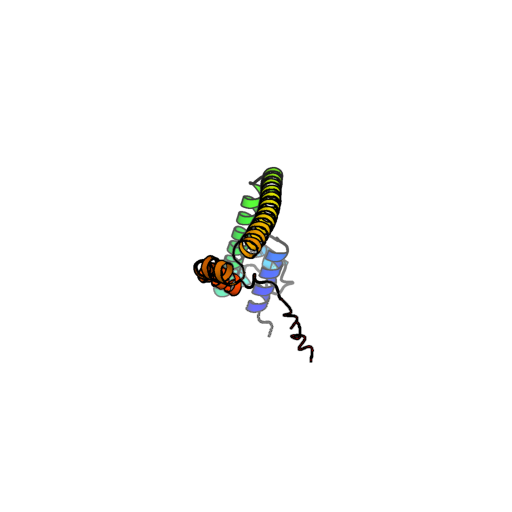6 LEU A O 1
ATOM 764 N N . LEU A 1 97 ? 7.233 4.824 -27.750 1.00 90.31 97 LEU A N 1
ATOM 765 C CA . LEU A 1 97 ? 8.528 5.471 -27.550 1.00 90.31 97 LEU A CA 1
ATOM 766 C C . LEU A 1 97 ? 9.682 4.514 -27.849 1.00 90.31 97 LEU A C 1
ATOM 768 O O . LEU A 1 97 ? 10.627 4.913 -28.529 1.00 90.31 97 LEU A O 1
ATOM 772 N N . ILE A 1 98 ? 9.617 3.262 -27.393 1.00 86.94 98 ILE A N 1
ATOM 773 C CA . ILE A 1 98 ? 10.640 2.247 -27.686 1.00 86.94 98 ILE A CA 1
ATOM 774 C C . ILE A 1 98 ? 10.735 2.001 -29.195 1.00 86.94 98 ILE A C 1
ATOM 776 O O . ILE A 1 98 ? 11.840 2.001 -29.743 1.00 86.94 98 ILE A O 1
ATOM 780 N N . ALA A 1 99 ? 9.601 1.825 -29.877 1.00 84.25 99 ALA A N 1
ATOM 781 C CA . ALA A 1 99 ? 9.561 1.615 -31.322 1.00 84.25 99 ALA A CA 1
ATOM 782 C C . ALA A 1 99 ? 10.168 2.805 -32.086 1.00 84.25 99 ALA A C 1
ATOM 784 O O . ALA A 1 99 ? 11.025 2.613 -32.950 1.00 84.25 99 ALA A O 1
ATOM 785 N N . SER A 1 100 ? 9.798 4.030 -31.704 1.00 80.94 100 SER A N 1
ATOM 786 C CA . SER A 1 100 ? 10.343 5.267 -32.272 1.00 80.94 100 SER A CA 1
ATOM 787 C C . SER A 1 100 ? 11.860 5.372 -32.077 1.00 80.94 100 SER A C 1
ATOM 789 O O . SER A 1 100 ? 12.601 5.605 -33.034 1.00 80.94 100 SER A O 1
ATOM 791 N N . HIS A 1 101 ? 12.360 5.112 -30.864 1.00 84.38 101 HIS A N 1
ATOM 792 C CA . HIS A 1 101 ? 13.799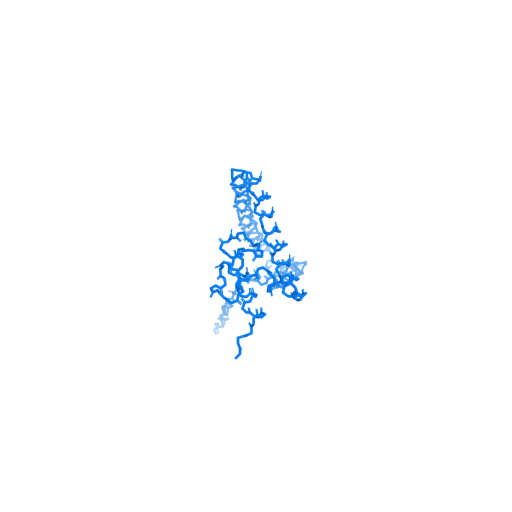 5.149 -30.588 1.00 84.38 101 HIS A CA 1
ATOM 793 C C . HIS A 1 101 ? 14.575 4.086 -31.367 1.00 84.38 101 HIS A C 1
ATOM 795 O O . HIS A 1 101 ? 15.654 4.380 -31.880 1.00 84.38 101 HIS A O 1
ATOM 801 N N . ARG A 1 102 ? 14.032 2.871 -31.507 1.00 84.75 102 ARG A N 1
ATOM 802 C CA . ARG A 1 102 ? 14.643 1.819 -32.334 1.00 84.75 102 ARG A CA 1
ATOM 803 C C . ARG A 1 102 ? 14.730 2.236 -33.799 1.00 84.75 102 ARG A C 1
ATOM 805 O O . ARG A 1 102 ? 15.792 2.081 -34.396 1.00 84.75 102 ARG A O 1
ATOM 812 N N . ALA A 1 103 ? 13.658 2.804 -34.350 1.00 81.06 103 ALA A N 1
ATOM 813 C CA . ALA A 1 103 ? 13.654 3.315 -35.717 1.00 81.06 103 ALA A CA 1
ATOM 814 C C . ALA A 1 103 ? 14.711 4.416 -35.906 1.00 81.06 103 ALA A C 1
ATOM 816 O O . ALA A 1 103 ? 15.508 4.339 -36.836 1.00 81.06 103 ALA A O 1
ATOM 817 N N . MET A 1 104 ? 14.800 5.376 -34.978 1.00 81.44 104 MET A N 1
ATOM 818 C CA . MET A 1 104 ? 15.828 6.424 -35.019 1.00 81.44 104 MET A CA 1
ATOM 819 C C . MET A 1 104 ? 17.255 5.863 -34.955 1.00 81.44 104 MET A C 1
ATOM 821 O O . MET A 1 104 ? 18.117 6.309 -35.710 1.00 81.44 104 MET A O 1
ATOM 825 N N . ILE A 1 105 ? 17.515 4.884 -34.079 1.00 82.62 105 ILE A N 1
ATOM 826 C CA . ILE A 1 105 ? 18.822 4.215 -33.986 1.00 82.62 105 ILE A CA 1
ATOM 827 C C . ILE A 1 105 ? 19.201 3.596 -35.332 1.00 82.62 105 ILE A C 1
ATOM 829 O O . ILE A 1 105 ? 20.316 3.824 -35.801 1.00 82.62 105 ILE A O 1
ATOM 833 N N . LEU A 1 106 ? 18.277 2.850 -35.946 1.00 80.44 106 LEU A N 1
ATOM 834 C CA . LEU A 1 106 ? 18.489 2.200 -37.239 1.00 80.44 106 LEU A CA 1
ATOM 835 C C . LEU A 1 106 ? 18.755 3.230 -38.341 1.00 80.44 106 LEU A C 1
ATOM 837 O O . LEU A 1 106 ? 19.771 3.122 -39.021 1.00 80.44 106 LEU A O 1
ATOM 841 N N . SER A 1 107 ? 17.943 4.288 -38.439 1.00 81.00 107 SER A N 1
ATOM 842 C CA . SER A 1 107 ? 18.154 5.361 -39.418 1.00 81.00 107 SER A CA 1
ATOM 843 C C . SER A 1 107 ? 19.519 6.040 -39.271 1.00 81.00 107 SER A C 1
ATOM 845 O O . SER A 1 107 ? 20.199 6.289 -40.264 1.00 81.00 107 SER A O 1
ATOM 847 N N . ILE A 1 108 ? 19.960 6.338 -38.042 1.00 81.56 108 ILE A N 1
ATOM 848 C CA . ILE A 1 108 ? 21.276 6.959 -37.807 1.00 81.56 108 ILE A CA 1
ATOM 849 C C . ILE A 1 108 ? 22.411 6.005 -38.204 1.00 81.56 108 ILE A C 1
ATOM 851 O O . ILE A 1 108 ? 23.406 6.446 -38.786 1.00 81.56 108 ILE A O 1
ATOM 855 N N . ALA A 1 109 ? 22.269 4.710 -37.907 1.00 77.25 109 ALA A N 1
ATOM 856 C CA . ALA A 1 109 ? 23.252 3.702 -38.290 1.00 77.25 109 ALA A CA 1
ATOM 857 C C . ALA A 1 109 ? 23.355 3.561 -39.818 1.00 77.25 109 ALA A C 1
ATOM 859 O O . ALA A 1 109 ? 24.468 3.531 -40.341 1.00 77.25 109 ALA A O 1
ATOM 860 N N . GLU A 1 110 ? 22.223 3.536 -40.525 1.00 80.62 110 GLU A N 1
ATOM 861 C CA . GLU A 1 110 ? 22.170 3.465 -41.991 1.00 80.62 110 GLU A CA 1
ATOM 862 C C . GLU A 1 110 ? 22.790 4.701 -42.659 1.00 80.62 110 GLU A C 1
ATOM 864 O O . GLU A 1 110 ? 23.528 4.569 -43.632 1.00 80.62 110 GLU A O 1
ATOM 869 N N . MET A 1 111 ? 22.543 5.902 -42.122 1.00 78.19 111 MET A N 1
ATOM 870 C CA . MET A 1 111 ? 23.031 7.152 -42.720 1.00 78.19 111 MET A CA 1
ATOM 871 C C . MET A 1 111 ? 24.511 7.450 -42.447 1.00 78.19 111 MET A C 1
ATOM 873 O O . MET A 1 111 ? 25.164 8.093 -43.266 1.00 78.19 111 MET A O 1
ATOM 877 N N . GLY A 1 112 ? 25.042 7.064 -41.282 1.00 79.06 112 GLY A N 1
ATOM 878 C CA . GLY A 1 112 ? 26.346 7.555 -40.814 1.00 79.06 112 GLY A CA 1
ATOM 879 C C . GLY A 1 112 ? 27.251 6.516 -40.155 1.00 79.06 112 GLY A C 1
ATOM 880 O O . GLY A 1 112 ? 28.308 6.889 -39.630 1.00 79.06 112 GLY A O 1
ATOM 881 N N . GLY A 1 113 ? 26.846 5.244 -40.142 1.00 81.38 113 GLY A N 1
ATOM 882 C CA . GLY A 1 113 ? 27.591 4.146 -39.535 1.00 81.38 113 GLY A CA 1
ATOM 883 C C . GLY A 1 113 ? 27.821 4.299 -38.025 1.00 81.38 113 GLY A C 1
ATOM 884 O O . GLY A 1 113 ? 27.298 5.192 -37.350 1.00 81.38 113 GLY A O 1
ATOM 885 N N . PHE A 1 114 ? 28.656 3.415 -37.476 1.00 77.88 114 PHE A N 1
ATOM 886 C CA . PHE A 1 114 ? 28.903 3.329 -36.031 1.00 77.88 114 PHE A CA 1
ATOM 887 C C . PHE A 1 114 ? 29.506 4.609 -35.425 1.00 77.88 114 PHE A C 1
ATOM 889 O O . PHE A 1 114 ? 29.190 4.961 -34.290 1.00 77.88 114 PHE A O 1
ATOM 896 N N . ALA A 1 115 ? 30.337 5.343 -36.172 1.00 81.94 115 ALA A N 1
ATOM 897 C CA . ALA A 1 115 ? 30.972 6.567 -35.676 1.00 81.94 115 ALA A CA 1
ATOM 898 C C . ALA A 1 115 ? 29.952 7.686 -35.393 1.00 81.94 115 ALA A C 1
ATOM 900 O O . ALA A 1 115 ? 30.033 8.360 -34.363 1.00 81.94 115 ALA A O 1
ATOM 901 N N . THR A 1 116 ? 28.960 7.856 -36.274 1.00 82.06 116 THR A N 1
ATOM 902 C CA . THR A 1 116 ? 27.891 8.852 -36.097 1.00 82.06 116 THR A CA 1
ATOM 903 C C . THR A 1 116 ? 26.933 8.435 -34.990 1.00 82.06 116 THR A C 1
ATOM 905 O O . THR A 1 116 ? 26.561 9.265 -34.159 1.00 82.06 116 THR A O 1
ATOM 908 N N . TRP A 1 117 ? 26.596 7.143 -34.940 1.00 80.44 117 TRP A N 1
ATOM 909 C CA . TRP A 1 117 ? 25.805 6.562 -33.859 1.00 80.44 117 TRP A CA 1
ATOM 910 C C . TRP A 1 117 ? 26.454 6.821 -32.492 1.00 80.44 117 TRP A C 1
ATOM 912 O O . TRP A 1 117 ? 25.825 7.419 -31.622 1.00 80.44 117 TRP A O 1
ATOM 922 N N . LYS A 1 118 ? 27.739 6.480 -32.326 1.00 81.81 118 LYS A N 1
ATOM 923 C CA . LYS A 1 118 ? 28.466 6.657 -31.061 1.00 81.81 118 LYS A CA 1
ATOM 924 C C . LYS A 1 118 ? 28.432 8.113 -30.588 1.00 81.81 118 LYS A C 1
ATOM 926 O O . LYS A 1 118 ? 28.010 8.379 -29.467 1.00 81.81 118 LYS A O 1
ATOM 931 N N . ARG A 1 119 ? 28.775 9.061 -31.466 1.00 84.88 119 ARG A N 1
ATOM 932 C CA . ARG A 1 119 ? 28.766 10.500 -31.148 1.00 84.88 119 ARG A CA 1
ATOM 933 C C . ARG A 1 119 ? 27.375 11.015 -30.759 1.00 84.88 119 ARG A C 1
ATOM 935 O O . ARG A 1 119 ? 27.255 11.893 -29.912 1.00 84.88 119 ARG A O 1
ATOM 942 N N . PHE A 1 120 ? 26.315 10.499 -31.383 1.00 81.12 120 PHE A N 1
ATOM 943 C CA . PHE A 1 120 ? 24.944 10.889 -31.048 1.00 81.12 120 PHE A CA 1
ATOM 944 C C . PHE A 1 120 ? 24.504 10.356 -29.678 1.00 81.12 120 PHE A C 1
ATOM 946 O O . PHE A 1 120 ? 23.800 11.063 -28.956 1.00 81.12 120 PHE A O 1
ATOM 953 N N . PHE A 1 121 ? 24.907 9.130 -29.323 1.00 80.25 121 PHE A N 1
ATOM 954 C CA . PHE A 1 121 ? 24.491 8.472 -28.082 1.00 80.25 121 PHE A CA 1
ATOM 955 C C . PHE A 1 121 ? 25.329 8.834 -26.852 1.00 80.25 121 PHE A C 1
ATOM 957 O O . PHE A 1 121 ? 24.809 8.746 -25.743 1.00 80.25 121 PHE A O 1
ATOM 964 N N . GLU A 1 122 ? 26.554 9.341 -27.023 1.00 84.62 122 GLU A N 1
ATOM 965 C CA . GLU A 1 122 ? 27.416 9.806 -25.920 1.00 84.62 122 GLU A CA 1
ATOM 966 C C . GLU A 1 122 ? 26.704 10.786 -24.968 1.00 84.62 122 GLU A C 1
ATOM 968 O O . GLU A 1 122 ? 26.816 10.668 -23.749 1.00 84.62 122 GLU A O 1
ATOM 973 N N . ARG A 1 123 ? 25.885 11.706 -25.495 1.00 84.44 123 ARG A N 1
ATOM 974 C CA . ARG A 1 123 ? 25.135 12.681 -24.675 1.00 84.44 123 ARG A CA 1
ATOM 975 C C . ARG A 1 123 ? 24.027 12.068 -23.810 1.00 84.44 123 ARG A C 1
ATOM 977 O O . ARG A 1 123 ? 23.525 12.735 -22.911 1.00 84.44 123 ARG A O 1
ATOM 984 N N . TYR A 1 124 ? 23.619 10.834 -24.098 1.00 83.81 124 TYR A N 1
ATOM 985 C CA . TYR A 1 124 ? 22.562 10.128 -23.374 1.00 83.81 124 TYR A CA 1
ATOM 986 C C . TYR A 1 124 ? 23.104 9.128 -22.350 1.00 83.81 124 TYR A C 1
ATOM 988 O O . TYR A 1 124 ? 22.305 8.487 -21.669 1.00 83.81 124 TYR A O 1
ATOM 996 N N . GLN A 1 125 ? 24.428 9.031 -22.183 1.00 82.00 125 GLN A N 1
ATOM 997 C CA . GLN A 1 125 ? 25.042 8.174 -21.167 1.00 82.00 125 GLN A CA 1
ATOM 998 C C . GLN A 1 125 ? 24.444 8.382 -19.759 1.00 82.00 125 GLN A C 1
ATOM 1000 O O . GLN A 1 125 ? 24.059 7.388 -19.152 1.00 82.00 125 GLN A O 1
ATOM 1005 N N . PRO A 1 126 ? 24.178 9.620 -19.281 1.00 87.94 126 PRO A N 1
ATOM 1006 C CA . PRO A 1 126 ? 23.546 9.816 -17.971 1.00 87.94 126 PRO A CA 1
ATOM 1007 C C . PRO A 1 126 ? 22.144 9.198 -17.845 1.00 87.94 126 PRO A C 1
ATOM 1009 O O . PRO A 1 126 ? 21.710 8.834 -16.753 1.00 87.94 126 PRO A O 1
ATOM 1012 N N . ALA A 1 127 ? 21.403 9.091 -18.954 1.00 83.88 127 ALA A N 1
ATOM 1013 C CA . ALA A 1 127 ? 20.100 8.433 -18.962 1.00 83.88 127 ALA A CA 1
ATOM 1014 C C . ALA A 1 127 ? 20.245 6.906 -18.875 1.00 83.88 127 ALA A C 1
ATOM 1016 O O . ALA A 1 127 ? 19.456 6.264 -18.184 1.00 83.88 127 ALA A O 1
ATOM 1017 N N . ILE A 1 128 ? 21.268 6.337 -19.523 1.00 81.62 128 ILE A N 1
ATOM 1018 C CA . ILE A 1 128 ? 21.615 4.911 -19.422 1.00 81.62 128 ILE A CA 1
ATOM 1019 C C . ILE A 1 128 ? 22.038 4.574 -17.990 1.00 81.62 128 ILE A C 1
ATOM 1021 O O . ILE A 1 128 ? 21.498 3.633 -17.413 1.00 81.62 128 ILE A O 1
ATOM 1025 N N . ASP A 1 129 ? 22.902 5.390 -17.384 1.00 85.38 129 ASP A N 1
ATOM 1026 C CA . ASP A 1 129 ? 23.369 5.194 -16.006 1.00 85.38 129 ASP A CA 1
ATOM 1027 C C . ASP A 1 129 ? 22.190 5.199 -15.014 1.00 85.38 129 ASP A C 1
ATOM 1029 O O . ASP A 1 129 ? 22.124 4.403 -14.077 1.00 85.38 129 ASP A O 1
ATOM 1033 N N . ARG A 1 130 ? 21.193 6.064 -15.243 1.00 85.31 130 ARG A N 1
ATOM 1034 C CA . ARG A 1 130 ? 19.970 6.096 -14.431 1.00 85.31 130 ARG A CA 1
ATOM 1035 C C . ARG A 1 130 ? 19.104 4.848 -14.620 1.00 85.31 130 ARG A C 1
ATOM 1037 O O . ARG A 1 130 ? 18.539 4.355 -13.647 1.00 85.31 130 ARG A O 1
ATOM 1044 N N . LEU A 1 131 ? 18.992 4.331 -15.844 1.00 82.19 131 LEU A N 1
ATOM 1045 C CA . LEU A 1 131 ? 18.274 3.079 -16.115 1.00 82.19 131 LEU A CA 1
ATOM 1046 C C . LEU A 1 131 ? 18.964 1.876 -15.461 1.00 82.19 131 LEU A C 1
ATOM 1048 O O . LEU A 1 131 ? 18.279 0.978 -14.967 1.00 82.19 131 LEU A O 1
ATOM 1052 N N . GLU A 1 132 ? 20.297 1.877 -15.414 1.00 83.31 132 GLU A N 1
ATOM 1053 C CA . GLU A 1 132 ? 21.095 0.867 -14.717 1.00 83.31 132 GLU A CA 1
ATOM 1054 C C . GLU A 1 132 ? 20.849 0.899 -13.205 1.00 83.31 132 GLU A C 1
ATOM 1056 O O . GLU A 1 132 ? 20.522 -0.129 -12.614 1.00 83.31 132 GLU A O 1
ATOM 1061 N N . GLN A 1 133 ? 20.887 2.086 -12.587 1.00 86.56 133 GLN A N 1
ATOM 1062 C CA . GLN A 1 133 ? 20.575 2.266 -11.160 1.00 86.56 133 GLN A CA 1
ATOM 1063 C C . GLN A 1 133 ? 19.163 1.797 -10.793 1.00 86.56 133 GLN A C 1
ATOM 1065 O O . GLN A 1 133 ? 18.926 1.319 -9.685 1.00 86.56 133 GLN A O 1
ATOM 1070 N N . MET A 1 134 ? 18.216 1.922 -11.723 1.00 85.50 134 MET A N 1
ATOM 1071 C CA . MET A 1 134 ? 16.839 1.461 -11.553 1.00 85.50 134 MET A CA 1
ATOM 1072 C C . MET A 1 134 ? 16.660 -0.041 -11.834 1.00 85.50 134 MET A C 1
ATOM 1074 O O . MET A 1 134 ? 15.525 -0.517 -11.838 1.00 85.50 134 MET A O 1
ATOM 1078 N N . GLY A 1 135 ? 17.732 -0.786 -12.134 1.00 83.12 135 GLY A N 1
ATOM 1079 C CA . GLY A 1 135 ? 17.659 -2.204 -12.507 1.00 83.12 135 GLY A CA 1
ATOM 1080 C C . GLY A 1 135 ? 16.788 -2.455 -13.743 1.00 83.12 135 GLY A C 1
ATOM 1081 O O . GLY A 1 135 ? 16.192 -3.517 -13.883 1.00 83.12 135 GLY A O 1
ATOM 1082 N N . SER A 1 136 ? 16.653 -1.446 -14.607 1.00 79.81 136 SER A N 1
ATOM 1083 C CA . SER A 1 136 ? 15.698 -1.420 -15.723 1.00 79.81 136 SER A CA 1
ATOM 1084 C C . SER A 1 136 ? 16.351 -1.699 -17.080 1.00 79.81 136 SER A C 1
ATOM 1086 O O . SER A 1 136 ? 15.683 -1.618 -18.113 1.00 79.81 136 SER A O 1
ATOM 1088 N N . LEU A 1 137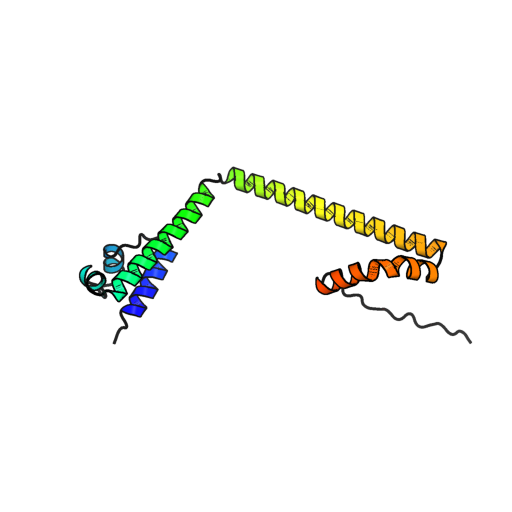 ? 17.649 -2.023 -17.099 1.00 76.12 137 LEU A N 1
ATOM 1089 C CA . LEU A 1 137 ? 18.335 -2.484 -18.302 1.00 76.12 137 LEU A CA 1
ATOM 1090 C C . LEU A 1 137 ? 18.061 -3.983 -18.529 1.00 76.12 137 LEU A C 1
ATOM 1092 O O . LEU A 1 137 ? 18.126 -4.770 -17.585 1.00 76.12 137 LEU A O 1
ATOM 1096 N N . PRO A 1 138 ? 17.758 -4.406 -19.768 1.00 71.38 138 PRO A N 1
ATOM 1097 C CA . PRO A 1 138 ? 17.538 -5.812 -20.079 1.00 71.38 138 PRO A CA 1
ATOM 1098 C C . PRO A 1 138 ? 18.838 -6.618 -19.955 1.00 71.38 138 PRO A C 1
ATOM 1100 O O . PRO A 1 138 ? 19.912 -6.148 -20.333 1.00 71.38 138 PRO A O 1
ATOM 1103 N N . ALA A 1 139 ? 18.733 -7.867 -19.494 1.00 66.31 139 ALA A N 1
ATOM 1104 C CA . ALA A 1 139 ? 19.838 -8.817 -19.544 1.00 66.31 139 ALA A CA 1
ATOM 1105 C C . ALA A 1 139 ? 20.142 -9.158 -21.012 1.00 66.31 139 ALA A C 1
ATOM 1107 O O . ALA A 1 139 ? 19.427 -9.936 -21.643 1.00 66.31 139 ALA A O 1
ATOM 1108 N N . ALA A 1 140 ? 21.175 -8.540 -21.580 1.00 65.81 140 ALA A N 1
ATOM 1109 C CA . ALA A 1 140 ? 21.609 -8.817 -22.942 1.00 65.81 140 ALA A CA 1
ATOM 1110 C C . ALA A 1 140 ? 22.753 -9.840 -22.932 1.00 65.81 140 ALA A C 1
ATOM 1112 O O . ALA A 1 140 ? 23.817 -9.592 -22.366 1.00 65.81 140 ALA A O 1
ATOM 1113 N N . SER A 1 141 ? 22.559 -10.981 -23.596 1.00 51.88 141 SER A N 1
ATOM 1114 C CA . SER A 1 141 ? 23.659 -11.883 -23.938 1.00 51.88 141 SER A CA 1
ATOM 1115 C C . SER A 1 141 ? 24.389 -11.327 -25.160 1.00 51.88 141 SER A C 1
ATOM 1117 O O . SER A 1 141 ? 23.840 -11.316 -26.264 1.00 51.88 141 SER A O 1
ATOM 1119 N N . VAL A 1 142 ? 25.620 -10.856 -24.981 1.00 66.62 142 VAL A N 1
ATOM 1120 C CA . VAL A 1 142 ? 26.462 -10.430 -26.104 1.00 66.62 142 VAL A CA 1
ATOM 1121 C C . VAL A 1 142 ? 26.895 -11.675 -26.878 1.00 66.62 142 VAL A C 1
ATOM 1123 O O . VAL A 1 142 ? 27.698 -12.469 -26.393 1.00 66.62 142 VAL A O 1
ATOM 1126 N N . ILE A 1 143 ? 26.360 -11.858 -28.086 1.00 59.12 143 ILE A N 1
ATOM 1127 C CA . ILE A 1 143 ? 26.830 -12.893 -29.011 1.00 59.12 143 ILE A CA 1
ATOM 1128 C C . ILE A 1 143 ? 28.053 -12.326 -29.732 1.00 59.12 143 ILE A C 1
ATOM 1130 O O . ILE A 1 143 ? 27.943 -11.377 -30.509 1.00 59.12 143 ILE A O 1
ATOM 1134 N N . SER A 1 144 ? 29.233 -12.886 -29.460 1.00 59.91 144 SER A N 1
ATOM 1135 C CA . SER A 1 144 ? 30.443 -12.553 -30.211 1.00 59.91 144 SER A CA 1
ATOM 1136 C C . SER A 1 144 ? 30.327 -13.147 -31.614 1.00 59.91 144 SER A C 1
ATOM 1138 O O . SER A 1 144 ? 30.356 -14.365 -31.784 1.00 59.91 144 SER A O 1
ATOM 1140 N N . LEU A 1 145 ? 30.164 -12.290 -32.622 1.00 58.50 145 LEU A N 1
ATOM 1141 C CA . LEU A 1 145 ? 30.304 -12.699 -34.014 1.00 58.50 145 LEU A CA 1
ATOM 1142 C C . LEU A 1 145 ? 31.802 -12.833 -34.298 1.00 58.50 145 LEU A C 1
ATOM 1144 O O . LEU A 1 145 ? 32.529 -11.839 -34.340 1.00 58.50 145 LEU A O 1
ATOM 1148 N N . SER A 1 146 ? 32.271 -14.071 -34.439 1.00 57.62 146 SER A N 1
ATOM 1149 C CA . SER A 1 146 ? 33.644 -14.370 -34.828 1.00 57.62 146 SER A CA 1
ATOM 1150 C C . SER A 1 146 ? 33.948 -13.701 -36.169 1.00 57.62 146 SER A C 1
ATOM 1152 O O . SER A 1 146 ? 33.291 -13.952 -37.179 1.00 57.62 146 SER A O 1
ATOM 1154 N N . SER A 1 147 ? 34.953 -12.823 -36.165 1.00 56.50 147 SER A N 1
ATOM 1155 C CA . SER A 1 147 ? 35.501 -12.222 -37.378 1.00 56.50 147 SER A CA 1
ATOM 1156 C C . SER A 1 147 ? 35.991 -13.343 -38.291 1.00 56.50 147 SER A C 1
ATOM 1158 O O . SER A 1 147 ? 36.967 -14.031 -37.978 1.00 56.50 147 SER A O 1
ATOM 1160 N N . ARG A 1 148 ? 35.280 -13.564 -39.398 1.00 47.16 148 ARG A N 1
ATOM 1161 C CA . ARG A 1 148 ? 35.709 -14.473 -40.453 1.00 47.16 148 ARG A CA 1
ATOM 1162 C C . ARG A 1 148 ? 36.950 -13.865 -41.109 1.00 47.16 148 ARG A C 1
ATOM 1164 O O . ARG A 1 148 ? 36.844 -13.003 -41.974 1.00 47.16 148 ARG A O 1
ATOM 1171 N N . ARG A 1 149 ? 38.134 -14.283 -40.658 1.00 50.97 149 ARG A N 1
ATOM 1172 C CA . ARG A 1 149 ? 39.355 -14.203 -41.464 1.00 50.97 149 ARG A CA 1
ATOM 1173 C C . ARG A 1 149 ? 39.272 -15.322 -42.493 1.00 50.97 149 ARG A C 1
ATOM 1175 O O . ARG A 1 149 ? 39.499 -16.477 -42.146 1.00 50.97 149 ARG A O 1
ATOM 1182 N N . ASP A 1 150 ? 38.896 -14.968 -43.713 1.00 46.25 150 ASP A N 1
ATOM 1183 C CA . ASP A 1 150 ? 39.159 -15.812 -44.877 1.00 46.25 150 ASP A CA 1
ATOM 1184 C C . ASP A 1 150 ? 40.647 -15.642 -45.298 1.00 46.25 150 ASP A C 1
ATOM 1186 O O . ASP A 1 150 ? 41.239 -14.603 -44.976 1.00 46.25 150 ASP A O 1
ATOM 1190 N N . PRO A 1 151 ? 41.264 -16.686 -45.892 1.00 53.84 151 PRO A N 1
ATOM 1191 C CA . PRO A 1 151 ? 42.718 -16.865 -46.028 1.00 53.84 151 PRO A CA 1
ATOM 1192 C C . PRO A 1 151 ? 43.415 -15.950 -47.042 1.00 53.84 151 PRO A C 1
ATOM 1194 O O . PRO A 1 151 ? 42.762 -15.514 -48.016 1.00 53.84 151 PRO A O 1
#

Foldseek 3Di:
DDPPLVLLLVLLVVCLVVVHQQDLVVSCVSSVNPNVDSCSQVVDPSSVVSSVVSNVVSVVVVVVVVVVVVCPPVNVVVVVVVVVVVVVVVVVVVVVVVVVVVVVLVVQCVPPNPVSSCVVCVVCVVVVVVCVVVVNDDDDDDDDDPDDPDD

Radius of gyration: 32.41 Å; chains: 1; bounding box: 61×31×86 Å